Protein AF-A0A557SCK3-F1 (afdb_monomer_lite)

Foldseek 3Di:
DFDQFDQPPQWDQPAQLEIEGECVPQLVVLCVLLVHDDLSDALLSLLLSVLLNVVSRCVRCPRHNSHADVVGHRHYHYDDPVCPSVNVVGHHDPPSVVSNVVPVSQVSSCVRPVHD

Sequence (116 aa):
MARKASLPDWAKAIAPGKIDLFADHFYPELLMELGVEGEAIDQYWLEVAYQCAKLDVQNAIRGTDLMPKVGGALCLFVQDPDKRWSQKNYPEGKGAESATKGKEARDHYTRIRGGF

Radius of gyration: 14.29 Å; chains: 1; bounding box: 36×27×37 Å

pLDDT: mean 90.69, std 8.38, range [53.84, 98.31]

Structure (mmCIF, N/CA/C/O backbone):
data_AF-A0A557SCK3-F1
#
_entry.id   AF-A0A557SCK3-F1
#
loop_
_atom_site.group_PDB
_atom_site.id
_atom_site.type_symbol
_atom_site.label_atom_id
_atom_site.label_alt_id
_atom_site.label_comp_id
_atom_site.label_asym_id
_atom_site.label_entity_id
_atom_site.label_seq_id
_atom_site.pdbx_PDB_ins_code
_atom_site.Cartn_x
_atom_site.Cartn_y
_atom_site.Cartn_z
_atom_site.occupancy
_atom_site.B_iso_or_equiv
_atom_site.auth_seq_id
_atom_site.auth_comp_id
_atom_site.auth_asym_id
_atom_site.auth_atom_id
_atom_site.pdbx_PDB_model_num
ATOM 1 N N . MET A 1 1 ? 16.517 -13.615 -18.940 1.00 53.84 1 MET A N 1
ATOM 2 C CA . MET A 1 1 ? 15.136 -13.168 -19.225 1.00 53.84 1 MET A CA 1
ATOM 3 C C . MET A 1 1 ? 14.632 -12.418 -18.008 1.00 53.84 1 MET A C 1
ATOM 5 O O . MET A 1 1 ? 14.828 -12.924 -16.909 1.00 53.84 1 MET A O 1
ATOM 9 N N . ALA A 1 2 ? 14.065 -11.222 -18.182 1.00 64.00 2 ALA A N 1
ATOM 10 C CA . ALA A 1 2 ? 13.435 -10.499 -17.079 1.00 64.00 2 ALA A CA 1
ATOM 11 C C . ALA A 1 2 ? 12.230 -11.302 -16.562 1.00 64.00 2 ALA A C 1
ATOM 13 O O . ALA A 1 2 ? 11.526 -11.945 -17.345 1.00 64.00 2 ALA A O 1
ATOM 14 N N . ARG A 1 3 ? 12.011 -11.307 -15.243 1.00 79.81 3 ARG A N 1
ATOM 15 C CA . ARG A 1 3 ? 10.828 -11.939 -14.648 1.00 79.81 3 ARG A CA 1
ATOM 16 C C . ARG A 1 3 ? 9.582 -11.188 -15.133 1.00 79.81 3 ARG A C 1
ATOM 18 O O . ARG A 1 3 ? 9.606 -9.965 -15.256 1.00 79.81 3 ARG A O 1
ATOM 25 N N . LYS A 1 4 ? 8.481 -11.903 -15.386 1.00 86.25 4 LYS A N 1
ATOM 26 C CA . LYS A 1 4 ? 7.186 -11.261 -15.645 1.00 86.25 4 LYS A CA 1
ATOM 27 C C . LYS A 1 4 ? 6.608 -10.760 -14.321 1.00 86.25 4 LYS A C 1
ATOM 29 O O . LYS A 1 4 ? 6.538 -11.526 -13.360 1.00 86.25 4 LYS A O 1
ATOM 34 N N . ALA A 1 5 ? 6.210 -9.492 -14.277 1.00 89.88 5 ALA A N 1
ATOM 35 C CA . ALA A 1 5 ? 5.512 -8.947 -13.120 1.00 89.88 5 ALA A CA 1
ATOM 36 C C . ALA A 1 5 ? 4.146 -9.617 -12.944 1.00 89.88 5 ALA A C 1
ATOM 38 O O . ALA A 1 5 ? 3.462 -9.908 -13.927 1.00 89.88 5 ALA A O 1
ATOM 39 N N . SER A 1 6 ? 3.766 -9.837 -11.689 1.00 92.19 6 SER A N 1
ATOM 40 C CA . SER A 1 6 ? 2.459 -10.371 -11.301 1.00 92.19 6 SER A CA 1
ATOM 41 C C . SER A 1 6 ? 1.811 -9.385 -10.342 1.00 92.19 6 SER A C 1
ATOM 43 O O . SER A 1 6 ? 1.881 -9.565 -9.130 1.00 92.19 6 SER A O 1
ATOM 45 N N . LEU A 1 7 ? 1.288 -8.288 -10.891 1.00 95.31 7 LEU A N 1
ATOM 46 C CA . LEU A 1 7 ? 0.564 -7.297 -10.099 1.00 95.31 7 LEU A CA 1
ATOM 47 C C . LEU A 1 7 ? -0.784 -7.878 -9.641 1.00 95.31 7 LEU A C 1
ATOM 49 O O . LEU A 1 7 ? -1.378 -8.639 -10.406 1.00 95.31 7 LEU A O 1
ATOM 53 N N . PRO A 1 8 ? -1.265 -7.514 -8.442 1.00 95.00 8 PRO A N 1
ATOM 54 C CA . PRO A 1 8 ? -2.640 -7.784 -8.030 1.00 95.00 8 PRO A CA 1
ATOM 55 C C . PRO A 1 8 ? -3.656 -7.140 -8.980 1.00 95.00 8 PRO A C 1
ATOM 57 O O . PRO A 1 8 ? -3.356 -6.121 -9.605 1.00 95.00 8 PRO A O 1
ATOM 60 N N . ASP A 1 9 ? -4.874 -7.681 -9.037 1.00 96.88 9 ASP A N 1
ATOM 61 C CA . ASP A 1 9 ? -5.930 -7.204 -9.947 1.00 96.88 9 ASP A CA 1
ATOM 62 C C . ASP A 1 9 ? -6.347 -5.747 -9.671 1.00 96.88 9 ASP A C 1
ATOM 64 O O . ASP A 1 9 ? -6.796 -5.032 -10.569 1.00 96.88 9 ASP A O 1
ATOM 68 N N . TRP A 1 10 ? -6.141 -5.273 -8.440 1.00 97.56 10 TRP A N 1
ATOM 69 C CA . TRP A 1 10 ? -6.385 -3.893 -8.020 1.00 97.56 10 TRP A CA 1
ATOM 70 C C . TRP A 1 10 ? -5.242 -2.917 -8.346 1.00 97.56 10 TRP A C 1
ATOM 72 O O . TRP A 1 10 ? -5.333 -1.735 -8.001 1.00 97.56 10 TRP A O 1
ATOM 82 N N . ALA A 1 11 ? -4.173 -3.369 -9.010 1.00 98.00 11 ALA A N 1
ATOM 83 C CA . ALA A 1 11 ? -3.029 -2.545 -9.390 1.00 98.00 11 ALA A CA 1
ATOM 84 C C . ALA A 1 11 ? -2.791 -2.548 -10.905 1.00 98.00 11 ALA A C 1
ATOM 86 O O . ALA A 1 11 ? -2.837 -3.578 -11.575 1.00 98.00 11 ALA A O 1
ATOM 87 N N . LYS A 1 12 ? -2.440 -1.383 -11.458 1.00 97.94 12 LYS A N 1
ATOM 88 C CA . LYS A 1 12 ? -2.135 -1.234 -12.886 1.00 97.94 12 LYS A CA 1
ATOM 89 C C . LYS A 1 12 ? -0.853 -0.447 -13.103 1.00 97.94 12 LYS A C 1
ATOM 91 O O . LYS A 1 12 ? -0.735 0.706 -12.699 1.00 97.94 12 LYS A O 1
ATOM 96 N N . ALA A 1 13 ? 0.106 -1.045 -13.804 1.00 96.94 13 ALA A N 1
ATOM 97 C CA . ALA A 1 13 ? 1.286 -0.314 -14.246 1.00 96.94 13 ALA A CA 1
ATOM 98 C C . ALA A 1 13 ? 0.934 0.659 -15.375 1.00 96.94 13 ALA A C 1
ATOM 100 O O . ALA A 1 13 ? 0.386 0.255 -16.401 1.00 96.94 13 ALA A O 1
ATOM 101 N N . ILE A 1 14 ? 1.300 1.927 -15.196 1.00 96.44 14 ILE A N 1
ATOM 102 C CA . ILE A 1 14 ? 1.176 2.965 -16.231 1.00 96.44 14 ILE A CA 1
ATOM 103 C C . ILE A 1 14 ? 2.527 3.281 -16.882 1.00 96.44 14 ILE A C 1
ATOM 105 O O . ILE A 1 14 ? 2.585 3.670 -18.044 1.00 96.44 14 ILE A O 1
ATOM 109 N N . ALA A 1 15 ? 3.622 3.085 -16.144 1.00 94.94 15 ALA A N 1
ATOM 110 C CA . ALA A 1 15 ? 4.999 3.139 -16.628 1.00 94.94 15 ALA A CA 1
ATOM 111 C C . ALA A 1 15 ? 5.922 2.410 -15.629 1.00 94.94 15 ALA A C 1
ATOM 113 O O . ALA A 1 15 ? 5.511 2.168 -14.491 1.00 94.94 15 ALA A O 1
ATOM 114 N N . PRO A 1 16 ? 7.182 2.101 -15.984 1.00 94.56 16 PRO A N 1
ATOM 115 C CA . PRO A 1 16 ? 8.155 1.609 -15.011 1.00 94.56 16 PRO A CA 1
ATOM 116 C C . PRO A 1 16 ? 8.262 2.538 -13.792 1.00 94.56 16 PRO A C 1
ATOM 118 O O . PRO A 1 16 ? 8.436 3.751 -13.935 1.00 94.56 16 PRO A O 1
ATOM 121 N N . GLY A 1 17 ? 8.116 1.969 -12.594 1.00 95.25 17 GLY A N 1
ATOM 122 C CA . GLY A 1 17 ? 8.093 2.695 -11.325 1.00 95.25 17 GLY A CA 1
ATOM 123 C C . GLY A 1 17 ? 6.840 3.539 -11.061 1.00 95.25 17 GLY A C 1
ATOM 124 O O . GLY A 1 17 ? 6.823 4.255 -10.067 1.00 95.25 17 GLY A O 1
ATOM 125 N N . LYS A 1 18 ? 5.801 3.481 -11.904 1.00 97.44 18 LYS A N 1
ATOM 126 C CA . LYS A 1 18 ? 4.544 4.226 -11.728 1.00 97.44 18 LYS A CA 1
ATOM 127 C C . LYS A 1 18 ? 3.346 3.285 -11.809 1.00 97.44 18 LYS A C 1
ATOM 129 O O . LYS A 1 18 ? 3.076 2.725 -12.875 1.00 97.44 18 LYS A O 1
ATOM 134 N N . ILE A 1 19 ? 2.636 3.132 -10.697 1.00 98.19 19 ILE A N 1
ATOM 135 C CA . ILE A 1 19 ? 1.549 2.161 -10.547 1.00 98.19 19 ILE A CA 1
ATOM 136 C C . ILE A 1 19 ? 0.306 2.870 -9.998 1.00 98.19 19 ILE A C 1
ATOM 138 O O . ILE A 1 19 ? 0.394 3.555 -8.978 1.00 98.19 19 ILE A O 1
ATOM 142 N N . ASP A 1 20 ? -0.831 2.695 -10.664 1.00 98.31 20 ASP A N 1
ATOM 143 C CA . AS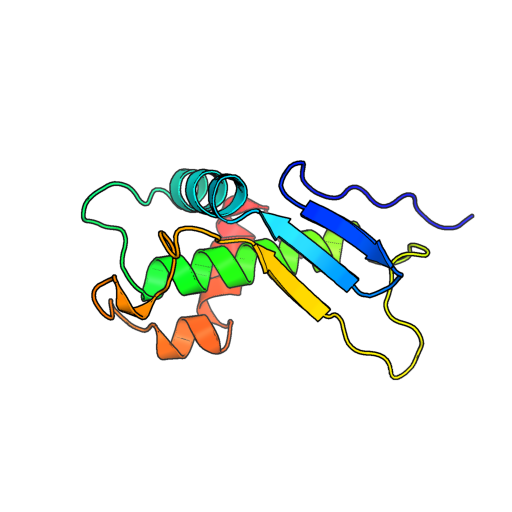P A 1 20 ? -2.147 3.048 -10.127 1.00 98.31 20 ASP A CA 1
ATOM 144 C C . ASP A 1 20 ? -2.629 1.949 -9.174 1.00 98.31 20 ASP A C 1
ATOM 146 O O . ASP A 1 20 ? -2.502 0.762 -9.490 1.00 98.31 20 ASP A O 1
ATOM 150 N N . LEU A 1 21 ? -3.202 2.343 -8.035 1.00 98.31 21 LEU A N 1
ATOM 151 C CA . LEU A 1 21 ? -3.854 1.456 -7.068 1.00 98.31 21 LEU A CA 1
ATOM 152 C C . LEU A 1 21 ? -5.326 1.848 -6.945 1.00 98.31 21 LEU A C 1
ATOM 154 O O . LEU A 1 21 ? -5.623 2.996 -6.618 1.00 98.31 21 LEU A O 1
ATOM 158 N N . PHE A 1 22 ? -6.247 0.916 -7.174 1.00 98.06 22 PHE A N 1
ATOM 159 C CA . PHE A 1 22 ? -7.683 1.188 -7.097 1.00 98.06 22 PHE A CA 1
ATOM 160 C C . PHE A 1 22 ? -8.202 0.961 -5.673 1.00 98.06 22 PHE A C 1
ATOM 162 O O . PHE A 1 22 ? -8.320 -0.183 -5.226 1.00 98.06 22 PHE A O 1
ATOM 169 N N . ALA A 1 23 ? -8.497 2.052 -4.958 1.00 97.38 23 ALA A N 1
ATOM 170 C CA . ALA A 1 23 ? -8.817 2.040 -3.527 1.00 97.38 23 ALA A CA 1
ATOM 171 C C . ALA A 1 23 ? -10.014 1.146 -3.184 1.00 97.38 23 ALA A C 1
ATOM 173 O O . ALA A 1 23 ? -9.936 0.350 -2.251 1.00 97.38 23 ALA A O 1
ATOM 174 N N . ASP A 1 24 ? -11.070 1.196 -3.996 1.00 97.00 24 ASP A N 1
ATOM 175 C CA . ASP A 1 24 ? -12.277 0.382 -3.809 1.00 97.00 24 ASP A CA 1
ATOM 176 C C . ASP A 1 24 ? -12.074 -1.122 -4.010 1.00 97.00 24 ASP A C 1
ATOM 178 O O . ASP A 1 24 ? -12.980 -1.900 -3.725 1.00 97.00 24 ASP A O 1
ATOM 182 N N . HIS A 1 25 ? -10.897 -1.540 -4.472 1.00 97.19 25 HIS A N 1
ATOM 183 C CA . HIS A 1 25 ? -10.552 -2.948 -4.602 1.00 97.19 25 HIS A CA 1
ATOM 184 C C . HIS A 1 25 ? -9.530 -3.371 -3.543 1.00 97.19 25 HIS A C 1
ATOM 186 O O . HIS A 1 25 ? -9.785 -4.316 -2.800 1.00 97.19 25 HIS A O 1
ATOM 192 N N . PHE A 1 26 ? -8.409 -2.651 -3.411 1.00 97.12 26 PHE A N 1
ATOM 193 C CA . PHE A 1 26 ? -7.341 -3.097 -2.511 1.00 97.12 26 PHE A CA 1
ATOM 194 C C . PHE A 1 26 ? -7.685 -2.916 -1.029 1.00 97.12 26 PHE A C 1
ATOM 196 O O . PHE A 1 26 ? -7.288 -3.749 -0.219 1.00 97.12 26 PHE A O 1
ATOM 203 N N . TYR A 1 27 ? -8.409 -1.855 -0.645 1.00 97.25 27 TYR A N 1
ATOM 204 C CA . TYR A 1 27 ? -8.763 -1.663 0.763 1.00 97.25 27 TYR A CA 1
ATOM 205 C C . TYR A 1 27 ? -9.701 -2.762 1.267 1.00 97.25 27 TYR A C 1
ATOM 207 O O . TYR A 1 27 ? -9.351 -3.382 2.269 1.00 97.25 27 TYR A O 1
ATOM 215 N N . PRO A 1 28 ? -10.838 -3.067 0.605 1.00 96.94 28 PRO A N 1
ATOM 216 C CA . PRO A 1 28 ? -11.691 -4.175 1.027 1.00 96.94 28 PRO A CA 1
ATOM 217 C C . PRO A 1 28 ? -10.956 -5.513 1.101 1.00 96.94 28 PRO A C 1
ATOM 219 O O . PRO A 1 28 ? -11.108 -6.226 2.089 1.00 96.94 28 PRO A O 1
ATOM 222 N N . GLU A 1 29 ? -10.144 -5.834 0.090 1.00 96.56 29 GLU A N 1
ATOM 223 C CA . GLU A 1 29 ? -9.389 -7.088 0.036 1.00 96.56 29 GLU A CA 1
ATOM 224 C C . GLU A 1 29 ? -8.414 -7.205 1.213 1.00 96.56 29 GLU A C 1
ATOM 226 O O . GLU A 1 29 ? -8.497 -8.149 1.998 1.00 96.56 29 GLU A O 1
ATOM 231 N N . LEU A 1 30 ? -7.541 -6.212 1.396 1.00 96.94 30 LEU A N 1
ATOM 232 C CA . LEU A 1 30 ? -6.513 -6.264 2.434 1.00 96.94 30 LEU A CA 1
ATOM 233 C C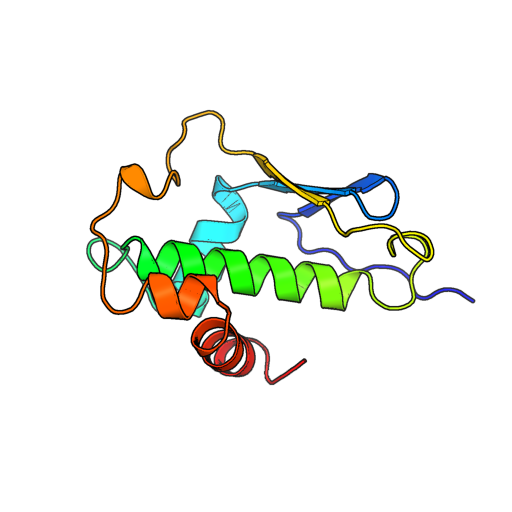 . LEU A 1 30 ? -7.103 -6.151 3.841 1.00 96.94 30 LEU A C 1
ATOM 235 O O . LEU A 1 30 ? -6.626 -6.824 4.749 1.00 96.94 30 LEU A O 1
ATOM 239 N N . LEU A 1 31 ? -8.139 -5.334 4.053 1.00 97.06 31 LEU A N 1
ATOM 240 C CA . LEU A 1 31 ? -8.793 -5.231 5.362 1.00 97.06 31 LEU A CA 1
ATOM 241 C C . LEU A 1 31 ? -9.462 -6.555 5.752 1.00 97.06 31 LEU A C 1
ATOM 243 O O . LEU A 1 31 ? -9.296 -7.000 6.888 1.00 97.06 31 LEU A O 1
ATOM 247 N N . MET A 1 32 ? -10.123 -7.232 4.808 1.00 96.44 32 MET A N 1
ATOM 248 C CA . MET A 1 32 ? -10.703 -8.559 5.031 1.00 96.44 32 MET A CA 1
ATOM 249 C C . MET A 1 32 ? -9.626 -9.591 5.398 1.00 96.44 32 MET A C 1
ATOM 251 O O . MET A 1 32 ? -9.779 -10.326 6.371 1.00 96.44 32 MET A O 1
ATOM 255 N N . GLU A 1 33 ? -8.497 -9.616 4.688 1.00 95.50 33 GLU A N 1
ATOM 256 C CA . GLU A 1 33 ? -7.375 -10.515 5.006 1.00 95.50 33 GLU A CA 1
ATOM 257 C C . GLU A 1 33 ? -6.714 -10.203 6.354 1.00 95.50 33 GLU A C 1
ATOM 259 O O . GLU A 1 33 ? -6.240 -11.101 7.056 1.00 95.50 33 GLU A O 1
ATOM 264 N N . LEU A 1 34 ? -6.698 -8.928 6.746 1.00 94.69 34 LEU A N 1
ATOM 265 C CA . LEU A 1 34 ? -6.231 -8.494 8.059 1.00 94.69 34 LEU A CA 1
ATOM 266 C C . LEU A 1 34 ? -7.218 -8.855 9.180 1.00 94.69 34 LEU A C 1
ATOM 268 O O . LEU A 1 34 ? -6.800 -8.856 10.345 1.00 94.69 34 LEU A O 1
ATOM 272 N N . GLY A 1 35 ? -8.461 -9.216 8.839 1.00 95.75 35 GLY A N 1
ATOM 273 C CA . GLY A 1 35 ? -9.553 -9.519 9.766 1.00 95.75 35 GLY A CA 1
ATOM 274 C C . GLY A 1 35 ? -10.232 -8.269 10.332 1.00 95.75 35 GLY A C 1
ATOM 275 O O . GLY A 1 35 ? -10.647 -8.277 11.490 1.00 95.75 35 GLY A O 1
ATOM 276 N N . VAL A 1 36 ? -10.282 -7.181 9.558 1.00 95.44 36 VAL A N 1
ATOM 277 C CA . VAL A 1 36 ? -10.785 -5.863 9.969 1.00 95.44 36 VAL A CA 1
ATOM 278 C C . VAL A 1 36 ? -12.022 -5.511 9.153 1.00 95.44 36 VAL A C 1
ATOM 280 O O . VAL A 1 36 ? -11.954 -5.369 7.935 1.00 95.44 36 VAL A O 1
ATOM 283 N N . GLU A 1 37 ? -13.153 -5.318 9.827 1.00 94.06 37 GLU A N 1
ATOM 284 C CA . GLU A 1 37 ? -14.439 -5.057 9.178 1.00 94.06 37 GLU A CA 1
ATOM 285 C C . GLU A 1 37 ? -15.260 -4.003 9.929 1.00 94.06 37 GLU A C 1
ATOM 287 O O . GLU A 1 37 ? -15.088 -3.784 11.131 1.00 94.06 37 GLU A O 1
ATOM 292 N N . GLY A 1 38 ? -16.194 -3.371 9.212 1.00 90.75 38 GLY A N 1
ATOM 293 C CA . GLY A 1 38 ? -17.197 -2.479 9.792 1.00 90.75 38 GLY A CA 1
ATOM 294 C C . GLY A 1 38 ? -16.593 -1.354 10.635 1.00 90.75 38 GLY A C 1
ATOM 295 O O . GLY A 1 38 ? -15.727 -0.612 10.176 1.00 90.75 38 GLY A O 1
ATOM 296 N N . GLU A 1 39 ? -17.062 -1.233 11.875 1.00 90.94 39 GLU A N 1
ATOM 297 C CA . GLU A 1 39 ? -16.648 -0.185 12.818 1.00 90.94 39 GLU A CA 1
ATOM 298 C C . GLU A 1 39 ? -15.200 -0.328 13.312 1.00 90.94 39 GLU A C 1
ATOM 300 O O . GLU A 1 39 ? -14.663 0.610 13.896 1.00 90.94 39 GLU A O 1
ATOM 305 N N . ALA A 1 40 ? -14.546 -1.472 13.074 1.00 90.88 40 ALA A N 1
ATOM 306 C CA . ALA A 1 40 ? -13.135 -1.652 13.408 1.00 90.88 40 ALA A CA 1
ATOM 307 C C . ALA A 1 40 ? -12.195 -0.936 12.423 1.00 90.88 40 ALA A C 1
ATOM 309 O O . ALA A 1 40 ? -11.001 -0.833 12.700 1.00 90.88 40 ALA A O 1
ATOM 310 N N . ILE A 1 41 ? -12.703 -0.461 11.279 1.00 94.44 41 ILE A N 1
ATOM 311 C CA . ILE A 1 41 ? -11.903 0.265 10.291 1.00 94.44 41 ILE A CA 1
ATOM 312 C C . ILE A 1 41 ? -11.624 1.679 10.814 1.00 94.44 41 ILE A C 1
ATOM 314 O O . ILE A 1 41 ? -12.522 2.512 10.937 1.00 94.44 41 ILE A O 1
ATOM 318 N N . ASP A 1 42 ? -10.352 1.957 11.068 1.00 93.75 42 ASP A N 1
ATOM 319 C CA . ASP A 1 42 ? -9.829 3.245 11.510 1.00 93.75 42 ASP A CA 1
ATOM 320 C C . ASP A 1 42 ? -8.631 3.674 10.633 1.00 93.75 42 ASP A C 1
ATOM 322 O O . ASP A 1 42 ? -8.196 2.946 9.736 1.00 93.75 42 ASP A O 1
ATOM 326 N N . GLN A 1 43 ? -8.091 4.874 10.857 1.00 93.00 43 GLN A N 1
ATOM 327 C CA . GLN A 1 43 ? -6.924 5.381 10.126 1.00 93.00 43 GLN A CA 1
ATOM 328 C C . GLN A 1 43 ? -5.723 4.448 10.242 1.00 93.00 43 GLN A C 1
ATOM 330 O O . GLN A 1 43 ? -4.989 4.285 9.268 1.00 93.00 43 GLN A O 1
ATOM 335 N N . TYR A 1 44 ? -5.536 3.817 11.403 1.00 92.75 44 TYR A N 1
ATOM 336 C CA . TYR A 1 44 ? -4.468 2.850 11.602 1.00 92.75 44 TYR A CA 1
ATOM 337 C C . TYR A 1 44 ? -4.582 1.689 10.613 1.00 92.75 44 TYR A C 1
ATOM 339 O O . TYR A 1 44 ? -3.619 1.391 9.905 1.00 92.75 44 TYR A O 1
ATOM 347 N N . TRP A 1 45 ? -5.753 1.066 10.503 1.00 94.50 45 TRP A N 1
ATOM 348 C CA . TRP A 1 45 ? -5.943 -0.058 9.592 1.00 94.50 45 TRP A CA 1
ATOM 349 C C . TRP A 1 45 ? -5.895 0.347 8.122 1.00 94.50 45 TRP A C 1
ATOM 351 O O . TRP A 1 45 ? -5.380 -0.418 7.305 1.00 94.50 45 TRP A O 1
ATOM 361 N N . LEU A 1 46 ? -6.337 1.560 7.779 1.00 94.94 46 LEU A N 1
ATOM 362 C CA . LEU A 1 46 ? -6.137 2.101 6.434 1.00 94.94 46 LEU A CA 1
ATOM 363 C C . LEU A 1 46 ? -4.649 2.310 6.113 1.00 94.94 46 LEU A C 1
ATOM 365 O O . LEU A 1 46 ? -4.205 2.012 5.004 1.00 94.94 46 LEU A O 1
ATOM 369 N N . GLU A 1 47 ? -3.850 2.775 7.069 1.00 94.19 47 GLU A N 1
ATOM 370 C CA . GLU A 1 47 ? -2.399 2.884 6.895 1.00 94.19 47 GLU A CA 1
ATOM 371 C C . GLU A 1 47 ? -1.737 1.511 6.756 1.00 94.19 47 GLU A C 1
ATOM 373 O O . GLU A 1 47 ? -0.935 1.294 5.846 1.00 94.19 47 GLU A O 1
ATOM 378 N N . VAL A 1 48 ? -2.108 0.546 7.604 1.00 94.56 48 VAL A N 1
ATOM 379 C CA . VAL A 1 48 ? -1.604 -0.832 7.516 1.00 94.56 48 VAL A CA 1
ATOM 380 C C . VAL A 1 48 ? -1.932 -1.444 6.154 1.00 94.56 48 VAL A C 1
ATOM 382 O O . VAL A 1 48 ? -1.030 -1.970 5.498 1.00 94.56 48 VAL A O 1
ATOM 385 N N . ALA A 1 49 ? -3.183 -1.341 5.698 1.00 95.56 49 ALA A N 1
ATOM 386 C CA . ALA A 1 49 ? -3.607 -1.856 4.401 1.00 95.56 49 ALA A CA 1
ATOM 387 C C . ALA A 1 49 ? -2.846 -1.182 3.248 1.00 95.56 49 ALA A C 1
ATOM 389 O O . ALA A 1 49 ? -2.329 -1.868 2.368 1.00 95.56 49 ALA A O 1
ATOM 390 N N . TYR A 1 50 ? -2.674 0.143 3.277 1.00 95.62 50 TYR A N 1
ATOM 391 C CA . TYR A 1 50 ? -1.900 0.854 2.255 1.00 95.62 50 TYR A CA 1
ATOM 392 C C . TYR A 1 50 ? -0.429 0.407 2.206 1.00 95.62 50 TYR A C 1
ATOM 394 O O . TYR A 1 50 ? 0.130 0.183 1.129 1.00 95.62 50 TYR A O 1
ATOM 402 N N . GLN A 1 51 ? 0.214 0.229 3.361 1.00 94.31 51 GLN A N 1
ATOM 403 C CA . GLN A 1 51 ? 1.588 -0.275 3.410 1.00 94.31 51 GLN A CA 1
ATOM 404 C C . GLN A 1 51 ? 1.685 -1.731 2.929 1.00 94.31 51 GLN A C 1
ATOM 406 O O . GLN A 1 51 ? 2.656 -2.073 2.251 1.00 94.31 51 GLN A O 1
ATOM 411 N N . CYS A 1 52 ? 0.683 -2.570 3.212 1.00 95.25 52 CYS A N 1
ATOM 412 C CA . CYS A 1 52 ? 0.597 -3.924 2.657 1.00 95.25 52 CYS A CA 1
ATOM 413 C C . CYS A 1 52 ? 0.478 -3.887 1.126 1.00 95.25 52 CYS A C 1
ATOM 415 O O . CYS A 1 52 ? 1.263 -4.543 0.443 1.00 95.25 52 CYS A O 1
ATOM 417 N N . ALA A 1 53 ? -0.395 -3.035 0.578 1.00 96.50 53 ALA A N 1
ATOM 418 C CA . ALA A 1 53 ? -0.537 -2.845 -0.867 1.00 96.50 53 ALA A CA 1
ATOM 419 C C . ALA A 1 53 ? 0.788 -2.415 -1.521 1.00 96.50 53 ALA A C 1
ATOM 421 O O . ALA A 1 53 ? 1.203 -2.934 -2.560 1.00 96.50 53 ALA A O 1
ATOM 422 N N . LYS A 1 54 ? 1.506 -1.485 -0.883 1.00 95.50 54 LYS A N 1
ATOM 423 C CA . LYS A 1 54 ? 2.834 -1.053 -1.330 1.00 95.50 54 LYS A CA 1
ATOM 424 C C . LYS A 1 54 ? 3.836 -2.209 -1.365 1.00 95.50 54 LYS A C 1
ATOM 426 O O . LYS A 1 54 ? 4.612 -2.291 -2.318 1.00 95.50 54 LYS A O 1
ATOM 431 N N . LEU A 1 55 ? 3.845 -3.076 -0.352 1.00 94.56 55 LEU A N 1
ATOM 432 C CA . LEU A 1 55 ? 4.728 -4.245 -0.300 1.00 94.56 55 LEU A CA 1
ATOM 433 C C . LEU A 1 55 ? 4.360 -5.284 -1.367 1.00 94.56 55 LEU A C 1
ATOM 435 O O . LEU A 1 55 ? 5.261 -5.777 -2.047 1.00 94.56 55 LEU A O 1
ATOM 439 N N . ASP A 1 56 ? 3.068 -5.537 -1.594 1.00 95.81 56 ASP A N 1
ATOM 440 C CA . ASP A 1 56 ? 2.594 -6.410 -2.677 1.00 95.81 56 ASP A CA 1
ATOM 441 C C . ASP A 1 56 ? 3.091 -5.919 -4.040 1.00 95.81 56 ASP A C 1
ATOM 443 O O . ASP A 1 56 ? 3.683 -6.685 -4.804 1.00 95.81 56 ASP A O 1
ATOM 447 N N . VAL A 1 57 ? 2.969 -4.616 -4.319 1.00 96.62 57 VAL A N 1
ATOM 448 C CA . VAL A 1 57 ? 3.495 -4.023 -5.556 1.00 96.62 57 VAL A CA 1
ATOM 449 C C . VAL A 1 57 ? 5.015 -4.157 -5.643 1.00 96.62 57 VAL A C 1
ATOM 451 O O . VAL A 1 57 ? 5.529 -4.558 -6.688 1.00 96.62 57 VAL A O 1
ATOM 454 N N . GLN A 1 58 ? 5.752 -3.849 -4.570 1.00 94.19 58 GLN A N 1
ATOM 455 C CA . GLN A 1 58 ? 7.215 -3.963 -4.552 1.00 94.19 58 GLN A CA 1
ATOM 456 C C . GLN A 1 58 ? 7.679 -5.390 -4.856 1.00 94.19 58 GLN A C 1
ATOM 458 O O . GLN A 1 58 ? 8.586 -5.581 -5.670 1.00 94.19 58 GLN A O 1
ATOM 463 N N . ASN A 1 59 ? 7.035 -6.388 -4.254 1.00 93.62 59 ASN A N 1
ATOM 464 C CA . ASN A 1 59 ? 7.332 -7.797 -4.484 1.00 93.62 59 ASN A CA 1
ATOM 465 C C . ASN A 1 59 ? 6.960 -8.244 -5.902 1.00 93.62 59 ASN A C 1
ATOM 467 O O . ASN A 1 59 ? 7.733 -8.966 -6.539 1.00 93.62 59 ASN A O 1
ATOM 471 N N . ALA A 1 60 ? 5.823 -7.777 -6.422 1.00 94.94 60 ALA A N 1
ATOM 472 C CA . ALA A 1 60 ? 5.330 -8.106 -7.755 1.00 94.94 60 ALA A CA 1
ATOM 473 C C . ALA A 1 60 ? 6.237 -7.600 -8.886 1.00 94.94 60 ALA A C 1
ATOM 475 O O . ALA A 1 60 ? 6.392 -8.287 -9.899 1.00 94.94 60 ALA A O 1
ATOM 476 N N . ILE A 1 61 ? 6.833 -6.411 -8.730 1.00 95.06 61 ILE A N 1
ATOM 477 C CA . ILE A 1 61 ? 7.675 -5.792 -9.768 1.00 95.06 61 ILE A CA 1
ATOM 478 C C . ILE A 1 61 ? 9.169 -6.089 -9.602 1.00 95.06 61 ILE A C 1
ATOM 480 O O . ILE A 1 61 ? 9.944 -5.796 -10.515 1.00 95.06 61 ILE A O 1
ATOM 484 N N . ARG A 1 62 ? 9.598 -6.675 -8.477 1.00 92.88 62 ARG A N 1
ATOM 485 C CA . ARG A 1 62 ? 11.009 -6.970 -8.181 1.00 92.88 62 ARG A CA 1
ATOM 486 C C . ARG A 1 62 ? 11.654 -7.830 -9.275 1.00 92.88 62 ARG A C 1
ATOM 488 O O . ARG A 1 62 ? 11.233 -8.957 -9.529 1.00 92.88 62 ARG A O 1
ATOM 495 N N . GLY A 1 63 ? 12.720 -7.311 -9.889 1.00 91.62 63 GLY A N 1
ATOM 496 C CA . GLY A 1 63 ? 13.465 -8.006 -10.952 1.00 91.62 63 GLY A CA 1
ATOM 497 C C . GLY A 1 63 ? 12.752 -8.048 -12.311 1.00 91.62 63 GLY A C 1
ATOM 498 O O . GLY A 1 63 ? 13.063 -8.902 -13.143 1.00 91.62 63 GLY A O 1
ATOM 499 N N . THR A 1 64 ? 11.786 -7.153 -12.521 1.00 94.56 64 THR A N 1
ATOM 500 C CA . THR A 1 64 ? 11.019 -7.009 -13.766 1.00 94.56 64 THR A CA 1
ATOM 501 C C . THR A 1 64 ? 11.310 -5.658 -14.420 1.00 94.56 64 THR A C 1
ATOM 503 O O . THR A 1 64 ? 11.834 -4.748 -13.773 1.00 94.56 64 THR A O 1
ATOM 506 N N . ASP A 1 65 ? 10.891 -5.487 -15.673 1.00 94.06 65 ASP A N 1
ATOM 507 C CA . ASP A 1 65 ? 11.037 -4.219 -16.407 1.00 94.06 65 ASP A CA 1
ATOM 508 C C . ASP A 1 65 ? 10.145 -3.085 -15.857 1.00 94.06 65 ASP A C 1
ATOM 510 O O . ASP A 1 65 ? 10.261 -1.936 -16.281 1.00 94.06 65 ASP A O 1
ATOM 514 N N . LEU A 1 66 ? 9.264 -3.386 -14.893 1.00 95.12 66 LEU A N 1
ATOM 515 C CA . LEU A 1 66 ? 8.454 -2.393 -14.184 1.00 95.12 66 LEU A CA 1
ATOM 516 C C . LEU A 1 66 ? 9.173 -1.764 -12.984 1.00 95.12 66 LEU A C 1
ATOM 518 O O . LEU A 1 66 ? 8.636 -0.825 -12.392 1.00 95.12 66 LEU A O 1
ATOM 522 N N . MET A 1 67 ? 10.365 -2.247 -12.618 1.00 94.25 67 MET A N 1
ATOM 523 C CA . MET A 1 67 ? 11.180 -1.617 -11.578 1.00 94.25 67 MET A CA 1
ATOM 524 C C . MET A 1 67 ? 11.448 -0.140 -11.910 1.00 94.25 67 MET A C 1
ATOM 526 O O . MET A 1 67 ? 11.672 0.203 -13.076 1.00 94.25 67 MET A O 1
ATOM 530 N N . PRO A 1 68 ? 11.488 0.752 -10.903 1.00 93.44 68 PRO A N 1
ATOM 531 C CA . PRO A 1 68 ? 12.028 2.088 -11.098 1.00 93.44 68 PRO A CA 1
ATOM 532 C C . PRO A 1 68 ? 13.437 2.015 -11.696 1.00 93.44 68 PRO A C 1
ATOM 534 O O . PRO A 1 68 ? 14.238 1.148 -11.334 1.00 93.44 68 PRO A O 1
ATOM 537 N N . LYS A 1 69 ? 13.756 2.946 -12.602 1.00 89.88 69 LYS A N 1
ATOM 538 C CA . LYS A 1 69 ? 15.128 3.108 -13.106 1.00 89.88 69 LYS A CA 1
ATOM 539 C C . LYS A 1 69 ? 16.083 3.368 -11.937 1.00 89.88 69 LYS A C 1
ATOM 541 O O . LYS A 1 69 ? 15.661 3.861 -10.895 1.00 89.88 69 LYS A O 1
ATOM 546 N N . VAL A 1 70 ? 17.371 3.082 -12.117 1.00 87.25 70 VAL A N 1
ATOM 547 C CA . VAL A 1 70 ? 18.400 3.388 -11.107 1.00 87.25 70 VAL A CA 1
ATOM 548 C C . VAL A 1 70 ? 18.316 4.870 -10.716 1.00 87.25 70 VAL A C 1
ATOM 550 O O . VAL A 1 70 ? 18.303 5.739 -11.585 1.00 87.25 70 VAL A O 1
ATOM 553 N N . GLY A 1 71 ? 18.208 5.146 -9.412 1.00 86.94 71 GLY A N 1
ATOM 554 C CA . GLY A 1 71 ? 18.001 6.497 -8.870 1.00 86.94 71 GLY A CA 1
ATOM 555 C C . GLY A 1 71 ? 16.559 7.025 -8.951 1.00 86.94 71 GLY A C 1
ATOM 556 O O . GLY A 1 71 ? 16.286 8.121 -8.472 1.00 86.94 71 GLY A O 1
ATOM 557 N N . GLY A 1 72 ? 15.632 6.265 -9.535 1.00 88.00 72 GLY A N 1
ATOM 558 C CA . GLY A 1 72 ? 14.205 6.573 -9.592 1.00 88.00 72 GLY A CA 1
ATOM 559 C C . GLY A 1 72 ? 13.434 6.065 -8.371 1.00 88.00 72 GLY A C 1
ATOM 560 O O . GLY A 1 72 ? 13.842 5.117 -7.703 1.00 88.00 72 GLY A O 1
ATOM 561 N N . ALA A 1 73 ? 12.285 6.687 -8.102 1.00 90.62 73 ALA A N 1
ATOM 562 C CA . ALA A 1 73 ? 11.374 6.292 -7.031 1.00 90.62 73 ALA A CA 1
ATOM 563 C C . ALA A 1 73 ? 10.225 5.415 -7.553 1.00 90.62 73 ALA A C 1
ATOM 565 O O . ALA A 1 73 ? 9.813 5.538 -8.707 1.00 90.62 73 ALA A O 1
ATOM 566 N N . LEU A 1 74 ? 9.683 4.560 -6.680 1.00 94.56 74 LEU A N 1
ATOM 567 C CA . LEU A 1 74 ? 8.383 3.927 -6.898 1.00 94.56 74 LEU A CA 1
ATOM 568 C C . LEU A 1 74 ? 7.281 4.925 -6.527 1.00 94.56 74 LEU A C 1
ATOM 570 O O . LEU A 1 74 ? 7.147 5.300 -5.363 1.00 94.56 74 LEU A O 1
ATOM 574 N N . CYS A 1 75 ? 6.498 5.337 -7.517 1.00 96.31 75 CYS A N 1
ATOM 575 C CA . CYS A 1 75 ? 5.345 6.211 -7.366 1.00 96.31 75 CYS A CA 1
ATOM 576 C C . CYS A 1 75 ? 4.060 5.379 -7.404 1.00 96.31 75 CYS A C 1
ATOM 578 O O . CYS A 1 75 ? 3.766 4.729 -8.411 1.00 96.31 75 CYS A O 1
ATOM 580 N N . LEU A 1 76 ? 3.302 5.425 -6.311 1.00 97.00 76 LEU A N 1
ATOM 581 C CA . LEU A 1 76 ? 1.996 4.789 -6.181 1.00 97.00 76 LEU A CA 1
ATOM 582 C C . LEU A 1 76 ? 0.922 5.875 -6.219 1.00 97.00 76 LEU A C 1
ATOM 584 O O . LEU A 1 76 ? 0.984 6.825 -5.439 1.00 97.00 76 LEU A O 1
ATOM 588 N N . PHE A 1 77 ? -0.034 5.742 -7.131 1.00 97.12 77 PHE A N 1
ATOM 589 C CA . PHE A 1 77 ? -1.131 6.687 -7.305 1.00 97.12 77 PHE A CA 1
ATOM 590 C C . PHE A 1 77 ? -2.425 6.017 -6.854 1.00 97.12 77 PHE A C 1
ATOM 592 O O . PHE A 1 77 ? -2.947 5.136 -7.533 1.00 97.12 77 PHE A O 1
ATOM 599 N N . VAL A 1 78 ? -2.917 6.402 -5.678 1.00 97.25 78 VAL A N 1
ATOM 600 C CA . VAL A 1 78 ? -4.178 5.874 -5.151 1.00 97.25 78 VAL A CA 1
ATOM 601 C C . VAL A 1 78 ? -5.339 6.551 -5.875 1.00 97.25 78 VAL A C 1
ATOM 603 O O . VAL A 1 78 ? -5.508 7.767 -5.795 1.00 97.25 78 VAL A O 1
ATOM 606 N N . GLN A 1 79 ? -6.125 5.749 -6.585 1.00 97.88 79 GLN A N 1
ATOM 607 C CA . GLN A 1 79 ? -7.340 6.154 -7.274 1.00 97.88 79 GLN A CA 1
ATOM 608 C C . GLN A 1 79 ? -8.527 5.944 -6.324 1.00 97.88 79 GLN A C 1
ATOM 610 O O . GLN A 1 79 ? -8.928 4.808 -6.071 1.00 97.88 79 GLN A O 1
ATOM 615 N N . ASP A 1 80 ? -9.050 7.046 -5.784 1.00 96.50 80 ASP A N 1
ATOM 616 C CA . ASP A 1 80 ? -10.192 7.099 -4.857 1.00 96.50 80 ASP A CA 1
ATOM 617 C C . ASP A 1 80 ? -11.090 8.304 -5.222 1.00 96.50 80 ASP A C 1
ATOM 619 O O . ASP A 1 80 ? -11.003 9.362 -4.586 1.00 96.50 80 ASP A O 1
ATOM 623 N N . PRO A 1 81 ? -11.876 8.217 -6.316 1.00 94.50 81 PRO A N 1
ATOM 624 C CA . PRO A 1 81 ? -12.610 9.361 -6.869 1.00 94.50 81 PRO A CA 1
ATOM 625 C C . PRO A 1 81 ? -13.639 9.936 -5.888 1.00 94.50 81 PRO A C 1
ATOM 627 O O . PRO A 1 81 ? -13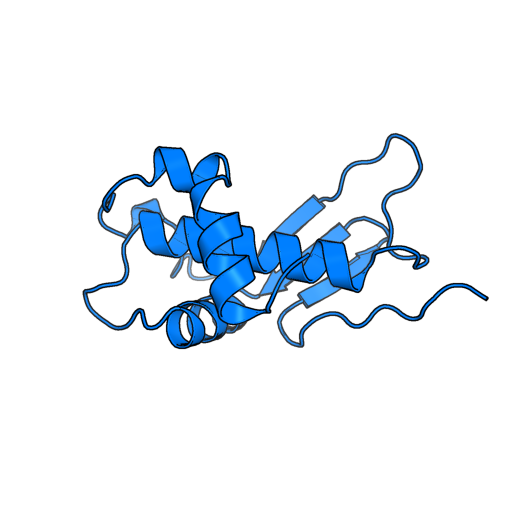.769 11.158 -5.780 1.00 94.50 81 PRO A O 1
ATOM 630 N N . ASP A 1 82 ? -14.295 9.067 -5.119 1.00 93.94 82 ASP A N 1
ATOM 631 C CA . ASP A 1 82 ? -15.300 9.447 -4.124 1.00 93.94 82 ASP A CA 1
ATOM 632 C C . ASP A 1 82 ? -14.680 9.800 -2.764 1.00 93.94 82 ASP A C 1
ATOM 634 O O . ASP A 1 82 ? -15.383 10.197 -1.832 1.00 93.94 82 ASP A O 1
ATOM 638 N N . LYS A 1 83 ? -13.346 9.697 -2.643 1.00 92.06 83 LYS A N 1
ATOM 639 C CA . LYS A 1 83 ? -12.584 9.919 -1.406 1.00 92.06 83 LYS A CA 1
ATOM 640 C C . LYS A 1 83 ? -13.081 9.052 -0.252 1.00 92.06 83 LYS A C 1
ATOM 642 O O . LYS A 1 83 ? -12.955 9.455 0.908 1.00 92.06 83 LYS A O 1
ATOM 647 N N . ARG A 1 84 ? -13.663 7.890 -0.559 1.00 93.69 84 ARG A N 1
ATOM 648 C CA . ARG A 1 84 ? -14.273 6.989 0.419 1.00 93.69 84 ARG A CA 1
ATOM 649 C C . ARG A 1 84 ? -13.239 6.542 1.440 1.00 93.69 84 ARG A C 1
ATOM 651 O O . ARG A 1 84 ? -13.535 6.550 2.627 1.00 93.69 84 ARG A O 1
ATOM 658 N N . TRP A 1 85 ? -12.030 6.240 0.979 1.00 94.06 85 TRP A N 1
ATOM 659 C CA . TRP A 1 85 ? -10.929 5.693 1.771 1.00 94.06 85 TRP A CA 1
ATOM 660 C C . TRP A 1 85 ? -9.940 6.763 2.238 1.00 94.06 85 TRP A C 1
ATOM 662 O O . TRP A 1 85 ? -8.848 6.461 2.723 1.00 94.06 85 TRP A O 1
ATOM 672 N N . SER A 1 86 ? -10.311 8.039 2.117 1.00 91.62 86 SER A N 1
ATOM 673 C CA . SER A 1 86 ? -9.512 9.133 2.651 1.00 91.62 86 SER A CA 1
ATOM 674 C C . SER A 1 86 ? -9.422 9.006 4.171 1.00 91.62 86 SER A C 1
ATOM 676 O O . SER A 1 86 ? -10.429 9.122 4.863 1.00 91.62 86 SER A O 1
ATOM 678 N N . GLN A 1 87 ? -8.210 8.820 4.699 1.00 84.62 87 GLN A N 1
ATOM 679 C CA . GLN A 1 87 ? -7.958 8.596 6.130 1.00 84.62 87 GLN A CA 1
ATOM 680 C C . GLN A 1 87 ? -8.639 9.622 7.047 1.00 84.62 87 GLN A C 1
ATOM 682 O O . GLN A 1 87 ? -9.170 9.263 8.089 1.00 84.62 87 GLN A O 1
ATOM 687 N N . LYS A 1 88 ? -8.724 10.890 6.627 1.00 86.75 88 LYS A N 1
ATOM 688 C CA . LYS A 1 88 ? -9.411 11.957 7.376 1.00 86.75 88 LYS A CA 1
ATOM 689 C C . LYS A 1 88 ? -10.894 11.676 7.682 1.00 86.75 88 LYS A C 1
ATOM 691 O O . LYS A 1 88 ? -11.470 12.370 8.510 1.00 86.75 88 LYS A O 1
ATOM 696 N N . ASN A 1 89 ? -11.520 10.725 6.985 1.00 88.31 89 ASN A N 1
ATOM 697 C CA . ASN A 1 89 ? -12.909 10.320 7.203 1.00 88.31 89 ASN A CA 1
ATOM 698 C C . ASN A 1 89 ? -13.050 9.243 8.297 1.00 88.31 89 ASN A C 1
ATOM 700 O O . ASN A 1 89 ? -14.170 8.858 8.617 1.00 88.31 89 ASN A O 1
ATOM 704 N N . TYR A 1 90 ? -11.937 8.754 8.851 1.00 88.88 90 TYR A N 1
ATOM 705 C CA . TYR A 1 90 ? -11.881 7.650 9.807 1.00 88.88 90 TYR A CA 1
ATOM 706 C C . TYR A 1 90 ? -11.267 8.113 11.137 1.00 88.88 90 TYR A C 1
ATOM 708 O O . TYR A 1 90 ? -10.481 9.066 11.149 1.00 88.88 90 TYR A O 1
ATOM 716 N N . PRO A 1 91 ? -11.604 7.468 12.268 1.00 87.56 91 PRO A N 1
ATOM 717 C CA . PRO A 1 91 ? -10.985 7.767 13.561 1.00 87.56 91 PRO A CA 1
ATOM 718 C C . PRO A 1 91 ? -9.485 7.434 13.543 1.00 87.56 91 PRO A C 1
ATOM 720 O O . PRO A 1 91 ? -9.074 6.529 12.832 1.00 87.56 91 PRO A O 1
ATOM 723 N N . GLU A 1 92 ? -8.655 8.126 14.329 1.00 80.88 92 GLU A N 1
ATOM 724 C CA . GLU A 1 92 ? -7.180 7.996 14.269 1.00 80.88 92 GLU A CA 1
ATOM 725 C C . GLU A 1 92 ? -6.639 6.594 14.617 1.00 80.88 92 GLU A C 1
ATOM 727 O O . GLU A 1 92 ? -5.528 6.244 14.224 1.00 80.88 92 GLU A O 1
ATOM 732 N N . GLY A 1 93 ? -7.419 5.754 15.300 1.00 79.38 93 GLY A N 1
ATOM 733 C CA . GLY A 1 93 ? -6.991 4.409 15.685 1.00 79.38 93 GLY A CA 1
ATOM 734 C C . GLY A 1 93 ? -5.788 4.389 16.634 1.00 79.38 93 GLY A C 1
ATOM 735 O O . GLY A 1 93 ? -5.267 5.420 17.064 1.00 79.38 93 GLY A O 1
ATOM 736 N N . LYS A 1 94 ? -5.323 3.195 17.008 1.00 76.94 94 LYS A N 1
ATOM 737 C CA . LYS A 1 94 ? -4.092 3.058 17.806 1.00 76.94 94 LYS A CA 1
ATOM 738 C C . LYS A 1 94 ? -2.883 2.995 16.890 1.00 76.94 94 LYS A C 1
ATOM 740 O O . LYS A 1 94 ? -2.798 2.101 16.070 1.00 76.94 94 LYS A O 1
ATOM 745 N N . GLY A 1 95 ? -1.897 3.865 17.096 1.00 75.62 95 GLY A N 1
ATOM 746 C CA . GLY A 1 95 ? -0.589 3.696 16.460 1.00 75.62 95 GLY A CA 1
ATOM 747 C C . GLY A 1 95 ? -0.565 3.978 14.956 1.00 75.62 95 GLY A C 1
ATOM 748 O O . GLY A 1 95 ? 0.331 3.474 14.280 1.00 75.62 95 GLY A O 1
ATOM 749 N N . ALA A 1 96 ? -1.483 4.798 14.425 1.00 74.12 96 ALA A N 1
ATOM 750 C CA . ALA A 1 96 ? -1.446 5.237 13.024 1.00 74.12 96 ALA A CA 1
ATOM 751 C C . ALA A 1 96 ? -0.057 5.764 12.620 1.00 74.12 96 ALA A C 1
ATOM 753 O O . ALA A 1 96 ? 0.476 5.352 1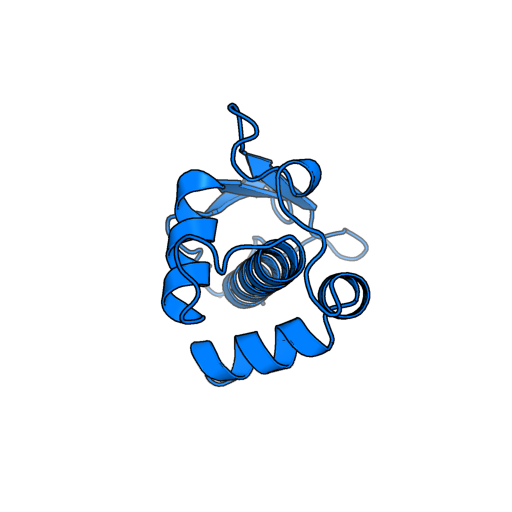1.597 1.00 74.12 96 ALA A O 1
ATOM 754 N N . GLU A 1 97 ? 0.614 6.537 13.484 1.00 75.44 97 GLU A N 1
ATOM 755 C CA . GLU A 1 97 ? 1.992 6.992 13.241 1.00 75.44 97 GLU A CA 1
ATOM 756 C C . GLU A 1 97 ? 2.998 5.830 13.059 1.00 75.44 97 GLU A C 1
ATOM 758 O O . GLU A 1 97 ? 3.888 5.880 12.201 1.00 75.44 97 GLU A O 1
ATOM 763 N N . SER A 1 98 ? 2.866 4.758 13.846 1.00 69.50 98 SER A N 1
ATOM 764 C CA . SER A 1 98 ? 3.697 3.552 13.729 1.00 69.50 98 SER A CA 1
ATOM 765 C C . SER A 1 98 ? 3.416 2.792 12.431 1.00 69.50 98 SER A C 1
ATOM 767 O O . SER A 1 98 ? 4.357 2.298 11.794 1.00 69.50 98 SER A O 1
ATOM 769 N N . ALA A 1 99 ? 2.146 2.722 12.017 1.00 75.31 99 ALA A N 1
ATOM 770 C CA . ALA A 1 99 ? 1.733 2.127 10.749 1.00 75.31 99 ALA A CA 1
ATOM 771 C C . ALA A 1 99 ? 2.265 2.927 9.553 1.00 75.31 99 ALA A C 1
ATOM 773 O O . ALA A 1 99 ? 2.849 2.331 8.648 1.00 75.31 99 ALA A O 1
ATOM 774 N N . THR A 1 100 ? 2.209 4.262 9.595 1.00 76.19 100 THR A N 1
ATOM 775 C CA . THR A 1 100 ? 2.768 5.146 8.557 1.00 76.19 100 THR A CA 1
ATOM 776 C C . THR A 1 100 ? 4.272 4.914 8.355 1.00 76.19 100 THR A C 1
ATOM 778 O O . THR A 1 100 ? 4.765 4.916 7.224 1.00 76.19 100 THR A O 1
ATOM 781 N N . LYS A 1 101 ? 5.027 4.649 9.434 1.00 78.44 101 LYS A N 1
ATOM 782 C CA . LYS A 1 101 ? 6.466 4.302 9.370 1.00 78.44 101 LYS A CA 1
ATOM 783 C C . LYS A 1 101 ? 6.726 2.869 8.870 1.00 78.44 101 LYS A C 1
ATOM 785 O O . LYS A 1 101 ? 7.876 2.477 8.655 1.00 78.44 101 LYS A O 1
ATOM 790 N N . GLY A 1 102 ? 5.673 2.076 8.678 1.00 74.25 102 GLY A N 1
ATOM 791 C CA . GLY A 1 102 ? 5.703 0.742 8.089 1.00 74.25 102 GLY A CA 1
ATOM 792 C C . GLY A 1 102 ? 6.304 -0.344 8.981 1.00 74.25 102 GLY A C 1
ATOM 793 O O . GLY A 1 102 ? 6.600 -1.426 8.480 1.00 74.25 102 GLY A O 1
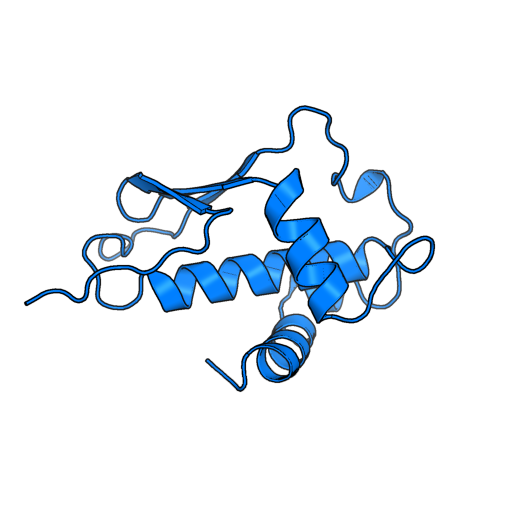ATOM 794 N N . LYS A 1 103 ? 6.560 -0.087 10.273 1.00 78.12 103 LYS A N 1
ATOM 795 C CA . LYS A 1 103 ? 7.097 -1.117 11.181 1.00 78.12 103 LYS A CA 1
ATOM 796 C C . LYS A 1 103 ? 6.031 -2.175 11.457 1.00 78.12 103 LYS A C 1
ATOM 798 O O . LYS A 1 103 ? 6.211 -3.319 11.071 1.00 78.12 103 LYS A O 1
ATOM 803 N N . GLU A 1 104 ? 4.898 -1.764 12.018 1.00 83.06 104 GLU A N 1
ATOM 804 C CA . GLU A 1 104 ? 3.790 -2.681 12.321 1.00 83.06 104 GLU A CA 1
ATOM 805 C C . GLU A 1 104 ? 3.140 -3.244 11.056 1.00 83.06 104 GLU A C 1
ATOM 807 O O . GLU A 1 104 ? 2.746 -4.406 11.013 1.00 83.06 104 GLU A O 1
ATOM 812 N N . ALA A 1 105 ? 3.092 -2.454 9.981 1.00 83.38 105 ALA A N 1
ATOM 813 C CA . ALA A 1 105 ? 2.553 -2.930 8.716 1.00 83.38 105 ALA A CA 1
ATOM 814 C C . ALA A 1 105 ? 3.340 -4.116 8.137 1.00 83.38 105 ALA A C 1
ATOM 816 O O . ALA A 1 105 ? 2.743 -4.975 7.501 1.00 83.38 105 ALA A O 1
ATOM 817 N N . ARG A 1 106 ? 4.659 -4.209 8.369 1.00 87.31 106 ARG A N 1
ATOM 818 C CA . ARG A 1 106 ? 5.452 -5.372 7.933 1.00 87.31 106 ARG A CA 1
ATOM 819 C C . ARG A 1 106 ? 5.116 -6.632 8.722 1.00 87.31 106 ARG A C 1
ATOM 821 O O . ARG A 1 106 ? 5.111 -7.713 8.136 1.00 87.31 106 ARG A O 1
ATOM 828 N N . ASP A 1 107 ? 4.822 -6.498 10.012 1.00 90.38 107 ASP A N 1
ATOM 829 C CA . ASP A 1 107 ? 4.416 -7.627 10.852 1.00 90.38 107 ASP A CA 1
ATOM 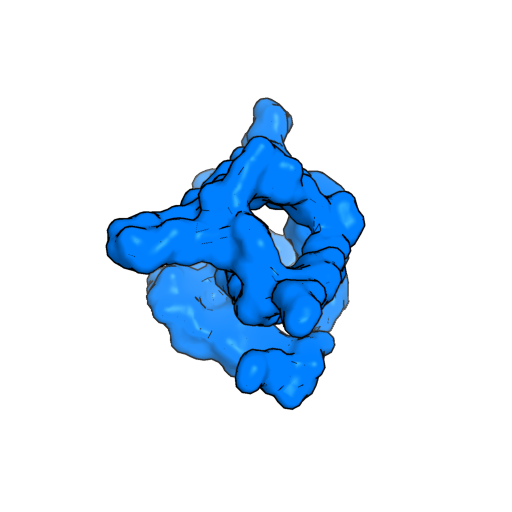830 C C . ASP A 1 107 ? 3.054 -8.159 10.383 1.00 90.38 107 ASP A C 1
ATOM 832 O O . ASP A 1 107 ? 2.888 -9.360 10.154 1.00 90.38 107 ASP A O 1
ATOM 836 N N . HIS A 1 108 ? 2.107 -7.253 10.120 1.00 92.25 108 HIS A N 1
ATOM 837 C CA . HIS A 1 108 ? 0.810 -7.595 9.528 1.00 92.25 108 HIS A CA 1
ATOM 838 C C . HIS A 1 108 ? 0.938 -8.197 8.130 1.00 92.25 108 HIS A C 1
ATOM 840 O O . HIS A 1 108 ? 0.318 -9.219 7.849 1.00 92.25 108 HIS A O 1
ATOM 846 N N . TYR A 1 109 ? 1.787 -7.627 7.278 1.00 92.00 109 TYR A N 1
ATOM 847 C CA . TYR A 1 109 ? 2.058 -8.157 5.945 1.00 92.00 109 TYR A CA 1
ATOM 848 C C . TYR A 1 109 ? 2.636 -9.576 6.001 1.00 92.00 109 TYR A C 1
ATOM 850 O O . TYR A 1 109 ? 2.181 -10.474 5.296 1.00 92.00 109 TYR A O 1
ATOM 858 N N . THR A 1 110 ? 3.600 -9.809 6.896 1.00 91.56 110 THR A N 1
ATOM 859 C CA . THR A 1 110 ? 4.189 -11.136 7.123 1.00 91.56 110 THR A CA 1
ATOM 860 C C . THR A 1 110 ? 3.131 -12.134 7.585 1.00 91.56 110 THR A C 1
ATOM 862 O O . THR A 1 110 ? 3.138 -13.274 7.130 1.00 91.56 110 THR A O 1
ATOM 865 N N . ARG A 1 111 ? 2.179 -11.711 8.426 1.00 90.56 111 ARG A N 1
ATOM 866 C CA . ARG A 1 111 ? 1.053 -12.552 8.852 1.00 90.56 111 ARG A CA 1
ATOM 867 C C . ARG A 1 111 ? 0.159 -12.977 7.681 1.00 90.56 111 ARG A C 1
ATOM 869 O O . ARG A 1 111 ? -0.212 -14.144 7.630 1.00 90.56 111 ARG A O 1
ATOM 876 N N . ILE A 1 112 ? -0.176 -12.070 6.758 1.00 91.88 112 ILE A N 1
ATOM 877 C CA . ILE A 1 112 ? -1.131 -12.357 5.666 1.00 91.88 112 ILE A CA 1
ATOM 878 C C . ILE A 1 112 ? -0.480 -12.927 4.390 1.00 91.88 112 ILE A C 1
ATOM 880 O O . ILE A 1 112 ? -1.166 -13.566 3.595 1.00 91.88 112 ILE A O 1
ATOM 884 N N . ARG A 1 113 ? 0.831 -12.731 4.177 1.00 91.31 113 ARG A N 1
ATOM 885 C CA . ARG A 1 113 ? 1.572 -13.230 2.993 1.00 91.31 113 ARG A CA 1
ATOM 886 C C . ARG A 1 113 ? 2.673 -14.248 3.294 1.00 91.31 113 ARG A C 1
ATOM 888 O O . ARG A 1 113 ? 3.157 -14.895 2.371 1.00 91.31 113 ARG A O 1
ATOM 895 N N . GLY A 1 114 ? 3.094 -14.398 4.548 1.00 84.06 114 GLY A N 1
ATOM 896 C CA . GLY A 1 114 ? 4.164 -15.318 4.950 1.00 84.06 114 GLY A CA 1
ATOM 897 C C . GLY A 1 114 ? 5.597 -14.778 4.818 1.00 84.06 114 GLY A C 1
ATOM 898 O O . GLY A 1 114 ? 6.535 -15.532 5.067 1.00 84.06 114 GLY A O 1
ATOM 899 N N . GLY A 1 115 ? 5.799 -13.504 4.451 1.00 71.06 115 GLY A N 1
ATOM 900 C CA . GLY A 1 115 ? 7.124 -12.857 4.389 1.00 71.06 115 GLY A CA 1
ATOM 901 C C . GLY A 1 115 ? 7.334 -11.938 3.176 1.00 71.06 115 GLY A C 1
ATOM 902 O O . GLY A 1 115 ? 6.405 -11.709 2.404 1.00 71.06 115 GLY A O 1
ATOM 903 N N . PHE A 1 116 ? 8.555 -11.400 3.023 1.00 62.62 116 PHE A N 1
ATOM 904 C CA . PHE A 1 116 ? 8.980 -10.475 1.951 1.00 62.62 116 PHE A CA 1
ATOM 905 C C . PHE A 1 116 ? 10.307 -10.890 1.282 1.00 62.62 116 PHE A C 1
ATOM 907 O O . PHE A 1 116 ? 11.177 -11.424 2.001 1.00 62.62 116 PHE A O 1
#

Secondary structure (DSSP, 8-state):
-PPPP---TTEEEEETTEEEEEHHHHHHHHHHHHT--GGG--HHHHHHHHHHHHHHHHHHHTTSTTSPPTT---EEEEE-TT-TT-GGGS---SSHHHHHTTHHHHHHHHHHHS--

Organism: NCBI:txid191960